Protein AF-A0A371WPW2-F1 (afdb_monomer_lite)

pLDDT: mean 90.24, std 9.12, range [47.0, 97.38]

Foldseek 3Di:
DDDDDPVNVVVVVVVCVVVVVVVVDPQDPDPVSVVVVVCVCVVPVLPDPVSVVVVVVVVVVVVVVVVVVVVD

Secondary structure (DSSP, 8-state):
-----HHHHHHHHHHHHHH-GGGG-----SHHHHHHHHTHHHHHTT-SHHHHHHHHHHHHHHHHHHHHHT--

Sequence (72 aa):
MARWSEARRAGQAARIREWQPWLKSTGPKTAAGKQRVAQNTISHGACSAEMKEIRAYLRAWRRTLRTLQEGD

Radius of gyration: 20.59 Å; chains: 1; bounding box: 37×46×40 Å

Structure (mmCIF, N/CA/C/O backbone):
data_AF-A0A371WPW2-F1
#
_entry.id   AF-A0A371WPW2-F1
#
loop_
_atom_site.group_PDB
_atom_site.id
_atom_site.type_symbol
_atom_site.label_atom_id
_atom_site.label_alt_id
_atom_site.label_comp_id
_atom_site.label_asym_id
_atom_site.label_entity_id
_atom_site.label_seq_id
_atom_site.pdbx_PDB_ins_code
_atom_site.Cartn_x
_atom_site.Cartn_y
_atom_site.Cartn_z
_atom_site.occupancy
_atom_site.B_iso_or_equiv
_atom_site.auth_seq_id
_atom_site.auth_comp_id
_atom_site.auth_asym_id
_atom_site.auth_atom_id
_atom_site.pdbx_PDB_model_num
ATOM 1 N N . MET A 1 1 ? 5.792 22.869 -1.130 1.00 54.34 1 MET A N 1
ATOM 2 C CA . MET A 1 1 ? 5.800 21.657 -1.986 1.00 54.34 1 MET A CA 1
ATOM 3 C C . MET A 1 1 ? 5.307 22.030 -3.377 1.00 54.34 1 MET A C 1
ATOM 5 O O . MET A 1 1 ? 4.264 22.664 -3.474 1.00 54.34 1 MET A O 1
ATOM 9 N N . ALA A 1 2 ? 6.044 21.696 -4.439 1.00 72.50 2 ALA A N 1
ATOM 10 C CA . ALA A 1 2 ? 5.628 22.021 -5.805 1.00 72.50 2 ALA A CA 1
ATOM 11 C C . ALA A 1 2 ? 4.386 21.204 -6.208 1.00 72.50 2 ALA A C 1
ATOM 13 O O . ALA A 1 2 ? 4.371 19.980 -6.080 1.00 72.50 2 ALA A O 1
ATOM 14 N N . ARG A 1 3 ? 3.341 21.880 -6.694 1.00 78.94 3 ARG A N 1
ATOM 15 C CA . ARG A 1 3 ? 2.091 21.255 -7.150 1.00 78.94 3 ARG A CA 1
ATOM 16 C C . ARG A 1 3 ? 2.329 20.539 -8.489 1.00 78.94 3 ARG A C 1
ATOM 18 O O . ARG A 1 3 ? 2.967 21.090 -9.384 1.00 78.94 3 ARG A O 1
ATOM 25 N N . TRP A 1 4 ? 1.833 19.310 -8.642 1.00 85.81 4 TRP A N 1
ATOM 26 C CA . TRP A 1 4 ? 1.918 18.567 -9.907 1.00 85.81 4 TRP A CA 1
ATOM 27 C C . TRP A 1 4 ? 1.043 19.218 -10.98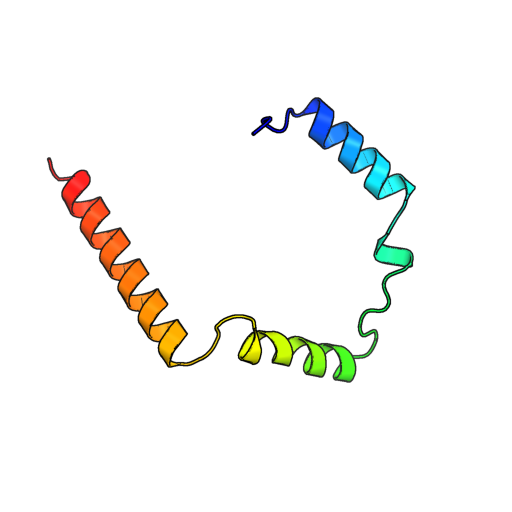4 1.00 85.81 4 TRP A C 1
ATOM 29 O O . TRP A 1 4 ? -0.180 19.032 -10.985 1.00 85.81 4 TRP A O 1
ATOM 39 N N . SER A 1 5 ? 1.671 19.932 -11.919 1.00 92.31 5 SER A N 1
ATOM 40 C CA . SER A 1 5 ? 1.008 20.366 -13.149 1.00 92.31 5 SER A CA 1
ATOM 41 C C . SER A 1 5 ? 0.669 19.170 -14.043 1.00 92.31 5 SER A C 1
ATOM 43 O O . SER A 1 5 ? 1.286 18.102 -13.959 1.00 92.31 5 SER A O 1
ATOM 45 N N . GLU A 1 6 ? -0.319 19.349 -14.915 1.00 93.62 6 GLU A N 1
ATOM 46 C CA . GLU A 1 6 ? -0.755 18.318 -15.863 1.00 93.62 6 GLU A CA 1
ATOM 47 C C . GLU A 1 6 ? 0.342 17.950 -16.859 1.00 93.62 6 GLU A C 1
ATOM 49 O O . GLU A 1 6 ? 0.596 16.768 -17.078 1.00 93.62 6 GLU A O 1
ATOM 54 N N . ALA A 1 7 ? 1.078 18.944 -17.364 1.00 93.19 7 ALA A N 1
ATOM 55 C CA . ALA A 1 7 ? 2.220 18.722 -18.249 1.00 93.19 7 ALA A CA 1
ATOM 56 C C . ALA A 1 7 ? 3.304 17.864 -17.580 1.00 93.19 7 ALA A C 1
ATOM 58 O O . ALA A 1 7 ? 3.851 16.947 -18.194 1.00 93.19 7 ALA A O 1
ATOM 59 N N . ARG A 1 8 ? 3.570 18.093 -16.283 1.00 93.81 8 ARG A N 1
ATOM 60 C CA . ARG A 1 8 ? 4.470 17.219 -15.524 1.00 93.81 8 ARG A CA 1
ATOM 61 C C . ARG A 1 8 ? 3.896 15.806 -15.461 1.00 93.81 8 ARG A C 1
ATOM 63 O O . ARG A 1 8 ? 4.651 14.874 -15.738 1.00 93.81 8 ARG A O 1
ATOM 70 N N . ARG A 1 9 ? 2.596 15.640 -15.135 1.00 93.81 9 ARG A N 1
ATOM 71 C CA . ARG A 1 9 ? 1.888 14.330 -15.069 1.00 93.81 9 ARG A CA 1
ATOM 72 C C . ARG A 1 9 ? 2.050 13.552 -16.361 1.00 93.81 9 ARG A C 1
ATOM 74 O O . ARG A 1 9 ? 2.492 12.407 -16.309 1.00 93.81 9 ARG A O 1
ATOM 81 N N . ALA A 1 10 ? 1.798 14.196 -17.492 1.00 95.19 10 ALA A N 1
ATOM 82 C CA . ALA A 1 10 ? 1.979 13.602 -18.808 1.00 95.19 10 ALA A CA 1
ATOM 83 C C . ALA A 1 10 ? 3.439 13.182 -19.059 1.00 95.19 10 ALA A C 1
ATOM 85 O O . ALA A 1 10 ? 3.687 12.024 -19.394 1.00 95.19 10 ALA A O 1
ATOM 86 N N . GLY A 1 11 ? 4.409 14.072 -18.814 1.00 95.94 11 GLY A N 1
ATOM 87 C CA . GLY A 1 11 ? 5.829 13.786 -19.046 1.00 95.94 11 GLY A CA 1
ATOM 88 C C . GLY A 1 11 ? 6.364 12.620 -18.209 1.00 95.94 11 GLY A C 1
ATOM 89 O O . GLY A 1 11 ? 7.069 11.750 -18.715 1.00 95.94 11 GLY A O 1
ATOM 90 N N . GLN A 1 12 ? 5.984 12.543 -16.935 1.00 95.31 12 GLN A N 1
ATOM 91 C CA . GLN A 1 12 ? 6.381 11.426 -16.072 1.00 95.31 12 GLN A CA 1
ATOM 92 C C . GLN A 1 12 ? 5.675 10.125 -16.459 1.00 95.31 12 GLN A C 1
ATOM 94 O O . GLN A 1 12 ? 6.283 9.059 -16.417 1.00 95.31 12 GLN A O 1
ATOM 99 N N . ALA A 1 13 ? 4.416 10.199 -16.890 1.00 95.38 13 ALA A N 1
ATOM 100 C CA . ALA A 1 13 ? 3.697 9.030 -17.369 1.00 95.38 13 ALA A CA 1
ATOM 101 C C . ALA A 1 13 ? 4.291 8.487 -18.685 1.00 95.38 13 ALA A C 1
ATOM 103 O O . ALA A 1 13 ? 4.267 7.276 -18.897 1.00 95.38 13 ALA A O 1
ATOM 104 N N . ALA A 1 14 ? 4.834 9.344 -19.557 1.00 97.38 14 ALA A N 1
ATOM 105 C CA . ALA A 1 14 ? 5.575 8.918 -20.746 1.00 97.38 14 ALA A CA 1
ATOM 106 C C . ALA A 1 14 ? 6.869 8.177 -20.364 1.00 97.38 14 ALA A C 1
ATOM 108 O O . ALA A 1 14 ? 7.072 7.049 -20.802 1.00 97.38 14 ALA A 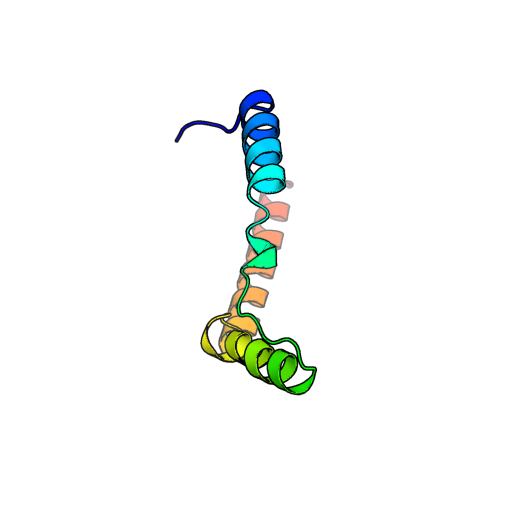O 1
ATOM 109 N N . ARG A 1 15 ? 7.673 8.735 -19.448 1.00 97.12 15 ARG A N 1
ATOM 110 C CA . ARG A 1 15 ? 8.911 8.098 -18.951 1.00 97.12 15 ARG A CA 1
ATOM 111 C C . ARG A 1 15 ? 8.670 6.750 -18.274 1.00 97.12 15 ARG A C 1
ATOM 113 O O . ARG A 1 15 ? 9.402 5.798 -18.503 1.00 97.12 15 ARG A O 1
ATOM 120 N N . ILE A 1 16 ? 7.620 6.636 -17.458 1.00 96.50 16 ILE A N 1
ATOM 121 C CA . ILE A 1 16 ? 7.255 5.360 -16.817 1.00 96.50 16 ILE A CA 1
ATOM 122 C C . ILE A 1 16 ? 6.881 4.303 -17.870 1.00 96.50 16 ILE A C 1
ATOM 124 O O . ILE A 1 16 ? 7.228 3.134 -17.704 1.00 96.50 16 ILE A O 1
ATOM 128 N N . ARG A 1 17 ? 6.203 4.701 -18.957 1.00 96.31 17 ARG A N 1
ATOM 129 C CA . ARG A 1 17 ? 5.878 3.807 -20.083 1.00 96.31 17 ARG A CA 1
ATOM 130 C C . ARG A 1 17 ? 7.092 3.414 -20.912 1.00 96.31 17 ARG A C 1
ATOM 132 O O . ARG A 1 17 ? 7.111 2.309 -21.437 1.00 96.31 17 ARG A O 1
ATOM 139 N N . GLU A 1 18 ? 8.076 4.295 -21.021 1.00 97.00 18 GLU A N 1
ATOM 140 C CA . GLU A 1 18 ? 9.346 4.013 -21.685 1.00 97.00 18 GLU A CA 1
ATOM 141 C C . GLU A 1 18 ? 10.186 3.019 -20.871 1.00 97.00 18 GLU A C 1
ATOM 143 O O . GLU A 1 18 ? 10.629 2.003 -21.393 1.00 97.00 18 GLU A O 1
ATOM 148 N N . TRP A 1 19 ? 10.359 3.264 -19.568 1.00 95.75 19 TRP A N 1
ATOM 149 C CA . TRP A 1 19 ? 11.231 2.444 -18.717 1.00 95.75 19 TRP A CA 1
ATOM 150 C C . TRP A 1 19 ? 10.596 1.132 -18.254 1.00 95.75 19 TRP A C 1
ATOM 152 O O . TRP A 1 19 ? 11.315 0.238 -17.808 1.00 95.75 19 TRP A O 1
ATOM 162 N N . GLN A 1 20 ? 9.265 1.025 -18.323 1.00 95.56 20 GLN A N 1
ATOM 163 C CA . GLN A 1 20 ? 8.482 -0.174 -18.000 1.00 95.56 20 GLN A CA 1
ATOM 164 C C . GLN A 1 20 ? 8.964 -0.901 -16.733 1.00 95.56 20 GLN A C 1
ATOM 166 O O . GLN A 1 20 ? 9.248 -2.101 -16.768 1.00 95.56 20 GLN A O 1
ATOM 171 N N . PRO A 1 21 ? 9.078 -0.210 -15.582 1.00 94.62 21 PRO A N 1
ATOM 172 C CA . PRO A 1 21 ? 9.720 -0.767 -14.389 1.00 94.62 21 PRO A CA 1
ATOM 173 C C . PRO A 1 21 ? 9.055 -2.058 -13.885 1.00 94.62 21 PRO A C 1
ATOM 175 O O . PRO A 1 21 ? 9.710 -2.885 -13.254 1.00 94.62 21 PRO A O 1
ATOM 178 N N . TRP A 1 22 ? 7.774 -2.275 -14.205 1.00 91.75 22 TRP A N 1
ATOM 179 C CA . TRP A 1 22 ? 7.054 -3.510 -13.888 1.00 91.75 22 TRP A CA 1
ATOM 180 C C . TRP A 1 22 ? 7.666 -4.759 -14.537 1.00 91.75 22 TRP A C 1
ATOM 182 O O . TRP A 1 22 ? 7.558 -5.834 -13.954 1.00 91.75 22 TRP A O 1
ATOM 192 N N . LEU A 1 23 ? 8.350 -4.642 -15.684 1.00 93.69 23 LEU A N 1
ATOM 193 C CA . LEU A 1 23 ? 9.038 -5.773 -16.319 1.00 93.69 23 LEU A CA 1
ATOM 194 C C . LEU A 1 23 ? 10.208 -6.297 -15.480 1.00 93.69 23 LEU A C 1
ATOM 196 O O . LEU A 1 23 ? 10.527 -7.481 -15.539 1.00 93.69 23 LEU A O 1
ATOM 200 N N . LYS A 1 24 ? 10.823 -5.432 -14.666 1.00 91.19 24 LYS A N 1
ATOM 201 C CA . LYS A 1 24 ? 11.898 -5.796 -13.731 1.00 91.19 24 LYS A CA 1
ATOM 202 C C . LYS A 1 24 ? 11.374 -6.154 -12.337 1.00 91.19 24 LYS A C 1
ATOM 204 O O . LYS A 1 24 ? 12.165 -6.338 -11.417 1.00 91.19 24 LYS A O 1
ATOM 209 N N . SER A 1 25 ? 10.055 -6.235 -12.150 1.00 87.75 25 SER A N 1
ATOM 210 C CA . SER A 1 25 ? 9.479 -6.569 -10.850 1.00 87.75 25 SER A CA 1
ATOM 211 C C . SER A 1 25 ? 9.810 -8.011 -10.456 1.00 87.75 25 SER A C 1
ATOM 213 O O . SER A 1 25 ? 9.532 -8.960 -11.191 1.00 87.75 25 SER A O 1
ATOM 215 N N . THR A 1 26 ? 10.363 -8.178 -9.257 1.00 89.50 26 THR A N 1
ATOM 216 C CA . THR A 1 26 ? 10.693 -9.474 -8.641 1.00 89.50 26 THR A CA 1
ATOM 217 C C . THR A 1 26 ? 9.585 -9.985 -7.714 1.00 89.50 26 THR A C 1
ATOM 219 O O . THR A 1 26 ? 9.810 -10.870 -6.890 1.00 89.50 26 THR A O 1
ATOM 222 N N . GLY A 1 27 ? 8.374 -9.429 -7.834 1.00 89.12 27 GLY A N 1
ATOM 223 C CA . GLY A 1 27 ? 7.226 -9.806 -7.013 1.00 89.12 27 GLY A CA 1
ATOM 224 C C . GLY A 1 27 ? 6.772 -11.264 -7.199 1.00 89.12 27 GLY A C 1
ATOM 225 O O . GLY A 1 27 ? 7.170 -11.945 -8.151 1.00 89.12 27 GLY A O 1
ATOM 226 N N . PRO A 1 28 ? 5.904 -11.769 -6.305 1.00 94.06 28 PRO A N 1
ATOM 227 C CA . PRO A 1 28 ? 5.447 -13.154 -6.348 1.00 94.06 28 PRO A CA 1
ATOM 228 C C . PRO A 1 28 ? 4.632 -13.456 -7.617 1.00 94.06 28 PRO A C 1
ATOM 230 O O . PRO A 1 28 ? 3.562 -12.887 -7.842 1.00 94.06 28 PRO A O 1
ATOM 233 N N . LYS A 1 29 ? 5.111 -14.410 -8.425 1.00 91.94 29 LYS A N 1
ATOM 234 C CA . LYS A 1 29 ? 4.442 -14.853 -9.665 1.00 91.94 29 LYS A CA 1
ATOM 235 C C . LYS A 1 29 ? 3.421 -15.977 -9.448 1.00 91.94 29 LYS A C 1
ATOM 237 O O . LYS A 1 29 ? 2.547 -16.175 -10.285 1.00 91.94 29 LYS A O 1
ATOM 242 N N . THR A 1 30 ? 3.494 -16.685 -8.321 1.00 95.12 30 THR A N 1
ATOM 243 C CA . THR A 1 30 ? 2.624 -17.829 -8.001 1.00 95.12 30 THR A CA 1
ATOM 244 C C . THR A 1 30 ? 1.484 -17.442 -7.061 1.00 95.12 30 THR A C 1
ATOM 246 O O . THR A 1 30 ? 1.596 -16.482 -6.295 1.00 95.12 30 THR A O 1
ATOM 249 N N . ALA A 1 31 ? 0.391 -18.213 -7.072 1.00 95.81 31 ALA A N 1
ATOM 250 C CA . ALA A 1 31 ? -0.733 -18.016 -6.151 1.00 95.81 31 ALA A CA 1
ATOM 251 C C . ALA A 1 31 ? -0.289 -18.087 -4.677 1.00 95.81 31 ALA A C 1
ATOM 253 O O . ALA A 1 31 ? -0.600 -17.187 -3.900 1.00 95.81 31 ALA A O 1
ATOM 254 N N . ALA A 1 32 ? 0.531 -19.083 -4.324 1.00 96.19 32 ALA A N 1
ATOM 255 C CA . ALA A 1 32 ? 1.095 -19.224 -2.981 1.00 96.19 32 ALA A CA 1
ATOM 256 C C . ALA A 1 32 ? 1.982 -18.029 -2.586 1.00 96.19 32 ALA A C 1
ATOM 258 O O . ALA A 1 32 ? 1.899 -17.523 -1.467 1.00 96.19 32 ALA A O 1
ATOM 259 N N . GLY A 1 33 ? 2.805 -17.525 -3.514 1.00 95.06 33 GLY A N 1
ATOM 260 C CA . GLY A 1 33 ? 3.622 -16.336 -3.272 1.00 95.06 33 GLY A CA 1
ATOM 261 C C . GLY A 1 33 ? 2.772 -15.089 -3.018 1.00 95.06 33 GLY A C 1
ATOM 262 O O . GLY A 1 33 ? 3.070 -14.314 -2.110 1.00 95.06 33 GLY A O 1
ATOM 263 N N . LYS A 1 34 ? 1.685 -14.911 -3.780 1.00 94.38 34 LYS A N 1
ATOM 264 C CA . LYS A 1 34 ? 0.744 -13.798 -3.591 1.00 94.38 34 LYS A CA 1
ATOM 265 C C . LYS A 1 34 ? 0.031 -13.893 -2.242 1.00 94.38 34 LYS A C 1
ATOM 267 O O . LYS A 1 34 ? -0.053 -12.891 -1.541 1.00 94.38 34 LYS A O 1
ATOM 272 N N . GLN A 1 35 ? -0.413 -15.089 -1.851 1.00 94.00 35 GLN A N 1
ATOM 273 C CA . GLN A 1 35 ? -1.030 -15.326 -0.542 1.00 94.00 35 GLN A CA 1
ATOM 274 C C . GLN A 1 35 ? -0.079 -15.001 0.610 1.00 94.00 35 GLN A C 1
ATOM 276 O O . GLN A 1 35 ? -0.499 -14.375 1.580 1.00 94.00 35 GLN A O 1
ATOM 281 N N . ARG A 1 36 ? 1.203 -15.368 0.491 1.00 92.69 36 ARG A N 1
ATOM 282 C CA . ARG A 1 36 ? 2.216 -15.037 1.499 1.00 92.69 36 ARG A CA 1
ATOM 283 C C . ARG A 1 36 ? 2.409 -13.529 1.628 1.00 92.69 36 ARG A C 1
ATOM 285 O O . ARG A 1 36 ? 2.340 -13.007 2.733 1.00 92.69 36 ARG A O 1
ATOM 292 N N . VAL A 1 37 ? 2.602 -12.823 0.512 1.00 91.44 37 VAL A N 1
ATOM 293 C CA . VAL A 1 37 ? 2.803 -11.362 0.534 1.00 91.44 37 VAL A CA 1
ATOM 294 C C . VAL A 1 37 ? 1.556 -10.617 1.025 1.00 91.44 37 VAL A C 1
ATOM 296 O O . VAL A 1 37 ? 1.695 -9.590 1.683 1.00 91.44 37 VAL A O 1
ATOM 299 N N . ALA A 1 38 ? 0.349 -11.146 0.799 1.00 89.25 38 ALA A N 1
ATOM 300 C CA . ALA A 1 38 ? -0.884 -10.569 1.342 1.00 89.25 38 ALA A CA 1
ATOM 301 C C . ALA A 1 38 ? -0.909 -10.531 2.884 1.00 89.25 38 ALA A C 1
ATOM 303 O O . ALA A 1 38 ? -1.543 -9.651 3.464 1.00 89.25 38 ALA A O 1
ATOM 304 N N . GLN A 1 39 ? -0.182 -11.427 3.559 1.00 88.94 39 GLN A N 1
ATOM 305 C CA . GLN A 1 39 ? -0.101 -11.422 5.023 1.00 88.94 39 GLN A CA 1
ATOM 306 C C . GLN A 1 39 ? 0.714 -10.246 5.575 1.00 88.94 39 GLN A C 1
ATOM 308 O O . GLN A 1 39 ? 0.468 -9.823 6.703 1.00 88.94 39 GLN A O 1
ATOM 313 N N . ASN A 1 40 ? 1.610 -9.636 4.787 1.00 88.75 40 ASN A N 1
ATOM 314 C CA . ASN A 1 40 ? 2.406 -8.481 5.236 1.00 88.75 40 ASN A CA 1
ATOM 315 C C . ASN A 1 40 ? 1.524 -7.292 5.657 1.00 88.75 40 ASN A C 1
ATOM 317 O O . ASN A 1 40 ? 1.923 -6.471 6.485 1.00 88.75 40 ASN A O 1
ATOM 321 N N . THR A 1 41 ? 0.306 -7.203 5.118 1.00 84.81 41 THR A N 1
ATOM 322 C CA . THR A 1 41 ? -0.687 -6.194 5.497 1.00 84.81 41 THR A CA 1
ATOM 323 C C . THR A 1 41 ? -1.148 -6.341 6.951 1.00 84.81 41 THR A C 1
ATOM 325 O O . THR A 1 41 ? -1.495 -5.343 7.579 1.00 84.81 41 THR A O 1
ATOM 328 N N . ILE A 1 42 ? -1.117 -7.545 7.523 1.00 83.50 42 ILE A N 1
ATOM 329 C CA . ILE A 1 42 ? -1.459 -7.757 8.935 1.00 83.50 42 ILE A CA 1
ATOM 330 C C . ILE A 1 42 ? -0.402 -7.098 9.826 1.00 83.50 42 ILE A C 1
ATOM 332 O O . ILE A 1 42 ? -0.758 -6.308 10.699 1.00 83.50 42 ILE A O 1
ATOM 336 N N . SER A 1 43 ? 0.880 -7.343 9.545 1.00 82.19 43 SER A N 1
ATOM 337 C CA . SER A 1 43 ? 2.002 -6.821 10.335 1.00 82.19 43 SER A CA 1
ATOM 338 C C . SER A 1 43 ? 2.250 -5.324 10.135 1.00 82.19 43 SER A C 1
ATOM 340 O O . SER A 1 43 ? 2.485 -4.609 11.102 1.00 82.19 43 SER A O 1
ATOM 342 N N . HIS A 1 44 ? 2.189 -4.825 8.896 1.00 84.12 44 HIS A N 1
ATOM 343 C CA . HIS A 1 44 ? 2.582 -3.442 8.574 1.00 84.12 44 HIS A CA 1
ATOM 344 C C . HIS A 1 44 ? 1.433 -2.559 8.084 1.00 84.12 44 HIS A C 1
ATOM 346 O O . HIS A 1 44 ? 1.537 -1.337 8.102 1.00 84.12 44 HIS A O 1
ATOM 352 N N . GLY A 1 45 ? 0.319 -3.148 7.655 1.00 82.88 45 GLY A N 1
ATOM 353 C CA . GLY A 1 45 ? -0.850 -2.412 7.160 1.00 82.88 45 GLY A CA 1
ATOM 354 C C . GLY A 1 45 ? -1.793 -1.949 8.267 1.00 82.88 45 GLY A C 1
ATOM 355 O O . GLY A 1 45 ? -2.918 -1.537 7.979 1.00 82.88 45 GLY A O 1
ATOM 356 N N . ALA A 1 46 ? -1.369 -2.058 9.529 1.00 85.88 46 ALA A N 1
ATOM 357 C CA . ALA A 1 46 ? -2.156 -1.688 10.694 1.00 85.88 46 ALA A CA 1
ATOM 358 C C . ALA A 1 46 ? -3.535 -2.389 10.680 1.00 85.88 46 ALA A C 1
ATOM 360 O O . ALA A 1 46 ? -4.572 -1.786 10.943 1.00 85.88 46 ALA A O 1
ATOM 361 N N . CYS A 1 47 ? -3.586 -3.661 10.283 1.00 85.94 47 CYS A N 1
ATOM 362 C CA . CYS A 1 47 ? -4.837 -4.415 10.136 1.00 85.94 47 CYS A CA 1
ATOM 363 C C . CYS A 1 47 ? -5.219 -5.230 11.379 1.00 85.94 47 CYS A C 1
ATOM 365 O O . CYS A 1 47 ? -6.140 -6.048 11.296 1.00 85.94 47 CYS A O 1
ATOM 367 N N . SER A 1 48 ? -4.561 -4.977 12.516 1.00 87.94 48 SER A N 1
ATOM 368 C CA . SER A 1 48 ? -4.930 -5.559 13.808 1.00 87.94 48 SER A CA 1
ATOM 369 C C . SER A 1 48 ? -6.359 -5.176 14.213 1.00 87.94 48 SER A C 1
ATOM 371 O O . SER A 1 48 ? -6.936 -4.216 13.681 1.00 87.94 48 SER A O 1
ATOM 373 N N . ALA A 1 49 ? -6.946 -5.950 15.126 1.00 89.00 49 ALA A N 1
ATOM 374 C CA . ALA A 1 49 ? -8.291 -5.695 15.632 1.00 89.00 49 ALA A CA 1
ATOM 375 C C . ALA A 1 49 ? -8.369 -4.318 16.310 1.00 89.00 49 ALA A C 1
ATOM 377 O O . ALA A 1 49 ? -9.215 -3.505 15.941 1.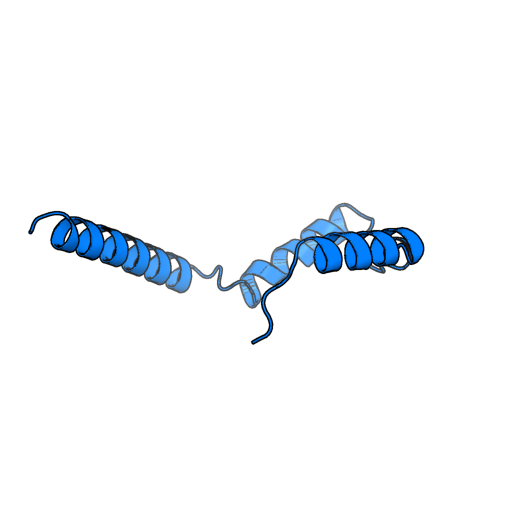00 89.00 49 ALA A O 1
ATOM 378 N N . GLU A 1 50 ? -7.397 -4.000 17.164 1.00 91.00 50 GLU A N 1
ATOM 379 C CA . GLU A 1 50 ? -7.322 -2.731 17.894 1.00 91.00 50 GLU A CA 1
ATOM 380 C C . GLU A 1 50 ? -7.265 -1.546 16.922 1.00 91.00 50 GLU A C 1
ATOM 382 O O . GLU A 1 50 ? -7.989 -0.561 17.052 1.00 91.00 50 GLU A O 1
ATOM 387 N N . MET A 1 51 ? -6.461 -1.652 15.861 1.00 92.62 51 MET A N 1
ATOM 388 C CA . MET A 1 51 ? -6.371 -0.580 14.875 1.00 92.62 51 MET A CA 1
ATOM 389 C C . MET A 1 51 ? -7.646 -0.447 14.026 1.00 92.62 51 MET A C 1
ATOM 391 O O . ME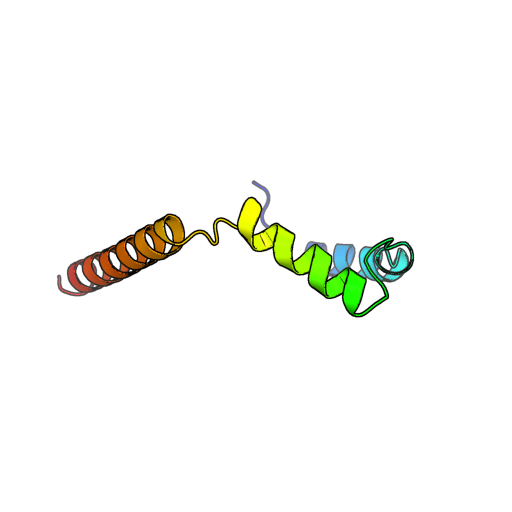T A 1 51 ? -7.992 0.650 13.574 1.00 92.62 51 MET A O 1
ATOM 395 N N . LYS A 1 52 ? -8.368 -1.546 13.767 1.00 91.19 52 LYS A N 1
ATOM 396 C CA . LYS A 1 52 ? -9.686 -1.477 13.111 1.00 91.19 52 LYS A CA 1
ATOM 397 C C . LYS A 1 52 ? -10.680 -0.707 13.976 1.00 91.19 52 LYS A C 1
ATOM 399 O O . LYS A 1 52 ? -11.375 0.147 13.425 1.00 91.19 52 LYS A O 1
ATOM 404 N N . GLU A 1 53 ? -10.689 -0.942 15.283 1.00 95.69 53 GLU A N 1
ATOM 405 C CA . GLU A 1 53 ? -11.534 -0.212 16.233 1.00 95.69 53 GLU A CA 1
ATOM 406 C C . GLU A 1 53 ? -11.173 1.271 16.282 1.00 95.69 53 GLU A C 1
ATOM 408 O O . GLU A 1 53 ? -12.039 2.115 16.052 1.00 95.69 53 GLU A O 1
ATOM 413 N N . ILE A 1 54 ? -9.889 1.605 16.447 1.00 95.50 54 ILE A N 1
ATOM 414 C CA . ILE A 1 54 ? -9.414 2.999 16.444 1.00 95.50 54 ILE A CA 1
ATOM 415 C C . ILE A 1 54 ? -9.865 3.720 15.167 1.00 95.50 54 ILE A C 1
ATOM 417 O O . ILE A 1 54 ? -10.415 4.821 15.219 1.00 95.50 54 ILE A O 1
ATOM 421 N N . ARG A 1 55 ? -9.705 3.092 13.994 1.00 94.25 55 ARG A N 1
ATOM 422 C CA . ARG A 1 55 ? -10.183 3.674 12.730 1.00 94.25 55 ARG A CA 1
ATOM 423 C C . ARG A 1 55 ? -11.695 3.856 12.693 1.00 94.25 55 ARG A C 1
ATOM 425 O O . ARG A 1 55 ? -12.151 4.838 12.107 1.00 94.25 55 ARG A O 1
ATOM 432 N N . ALA A 1 56 ? -12.466 2.919 13.239 1.00 95.69 56 ALA A N 1
ATOM 433 C CA . ALA A 1 56 ? -13.919 3.032 13.300 1.00 95.69 56 ALA A CA 1
ATOM 434 C C . ALA A 1 56 ? -14.332 4.233 14.162 1.00 95.69 56 ALA A C 1
ATOM 436 O O . ALA A 1 56 ? -15.096 5.075 13.685 1.00 95.69 56 ALA A O 1
ATOM 437 N N . TYR A 1 57 ? -13.733 4.381 15.348 1.00 97.12 57 TYR A N 1
ATOM 438 C CA . TYR A 1 57 ? -13.944 5.537 16.219 1.00 97.12 57 TYR A CA 1
ATOM 439 C C . TYR A 1 57 ? -13.587 6.850 15.522 1.00 97.12 57 TYR A C 1
ATOM 441 O O . TYR A 1 57 ? -14.418 7.750 15.449 1.00 97.12 57 TYR A O 1
ATOM 449 N N . LEU A 1 58 ? -12.396 6.959 14.926 1.00 97.00 58 LEU A N 1
ATOM 450 C CA . LEU A 1 58 ? -11.972 8.182 14.233 1.00 97.00 58 LEU A CA 1
ATOM 451 C C . LEU A 1 58 ? -12.890 8.546 13.054 1.00 97.00 58 LEU A C 1
ATOM 453 O O . LEU A 1 58 ? -13.126 9.725 12.783 1.00 97.00 58 LEU A O 1
ATOM 457 N N . ARG A 1 59 ? -13.428 7.548 12.342 1.00 96.12 59 ARG A N 1
ATOM 458 C CA . ARG A 1 59 ? -14.414 7.771 11.273 1.00 96.12 59 ARG A CA 1
ATOM 459 C C . ARG A 1 59 ? -15.743 8.271 11.826 1.00 96.12 59 ARG A C 1
ATOM 461 O O . ARG A 1 59 ? -16.324 9.159 11.208 1.00 96.12 59 ARG A O 1
ATOM 468 N N . ALA A 1 60 ? -16.212 7.716 12.943 1.00 96.75 60 ALA A N 1
ATOM 469 C CA . ALA A 1 60 ? -17.425 8.175 13.612 1.00 96.75 60 ALA A CA 1
ATOM 470 C C . ALA A 1 60 ? -17.266 9.629 14.074 1.00 96.75 60 ALA A C 1
ATOM 472 O O . ALA A 1 60 ? -18.039 10.482 13.652 1.00 96.75 60 ALA A O 1
ATOM 473 N N . TRP A 1 61 ? -16.182 9.937 14.790 1.00 96.44 61 TRP A N 1
ATOM 474 C CA . TRP A 1 61 ? -15.849 11.297 15.220 1.00 96.44 61 TRP A CA 1
ATOM 475 C C . TRP A 1 61 ? -15.794 12.291 14.059 1.00 96.44 61 TRP A C 1
ATOM 477 O O . TRP A 1 61 ? -16.399 13.357 14.127 1.00 96.44 61 TRP A O 1
ATOM 487 N N . ARG A 1 62 ? -15.134 11.934 12.950 1.00 96.06 62 ARG A N 1
ATOM 488 C CA . ARG A 1 62 ? -15.079 12.793 11.756 1.00 96.06 62 ARG A CA 1
ATOM 489 C C . ARG A 1 62 ? -16.463 13.086 11.172 1.00 96.06 62 ARG A C 1
ATOM 491 O O . ARG A 1 62 ? -16.658 14.166 10.623 1.00 96.06 62 ARG A O 1
ATOM 498 N N . ARG A 1 63 ? -17.393 12.128 11.228 1.00 94.56 63 ARG A N 1
ATOM 499 C CA . ARG A 1 63 ? -18.772 12.335 10.763 1.00 94.56 63 ARG A CA 1
ATOM 500 C C . ARG A 1 63 ? -19.501 13.299 11.691 1.00 94.56 63 ARG A C 1
ATOM 502 O O . ARG A 1 63 ? -20.049 14.269 11.194 1.00 94.56 63 ARG A O 1
ATOM 509 N N . THR A 1 64 ? -19.420 13.082 13.001 1.00 95.12 64 THR A N 1
ATOM 510 C CA . THR A 1 64 ? -20.053 13.950 14.003 1.00 95.12 64 THR A CA 1
ATOM 511 C C . THR A 1 64 ? -19.552 15.390 13.917 1.00 95.12 64 THR A C 1
ATOM 513 O O . THR A 1 64 ? -20.342 16.324 13.913 1.00 95.12 64 THR A O 1
ATOM 516 N N . LEU A 1 65 ? -18.239 15.594 13.790 1.00 95.00 65 LEU A N 1
ATOM 517 C CA . LEU A 1 65 ? -17.680 16.942 13.652 1.00 95.00 65 LEU A CA 1
ATOM 518 C C . LEU A 1 65 ? -18.178 17.647 12.387 1.00 95.00 65 LEU A C 1
ATOM 520 O O . LEU A 1 65 ? -18.443 18.841 12.420 1.00 95.00 65 LEU A O 1
ATOM 524 N N . ARG A 1 66 ? -18.351 16.905 11.288 1.00 93.06 66 ARG A N 1
ATOM 525 C CA . ARG A 1 66 ? -18.887 17.457 10.042 1.00 93.06 66 ARG A CA 1
ATOM 526 C C . ARG A 1 66 ? -20.343 17.878 10.185 1.00 93.06 66 ARG A C 1
ATOM 528 O O . ARG A 1 66 ? -20.678 18.978 9.781 1.00 93.06 66 ARG A O 1
ATOM 535 N N . THR A 1 67 ? -21.178 17.037 10.794 1.00 91.94 67 THR A N 1
ATOM 536 C CA . THR A 1 67 ? -22.593 17.372 11.009 1.00 91.94 67 THR A CA 1
ATOM 537 C C . THR A 1 67 ? -22.766 18.576 11.928 1.00 91.94 67 THR A C 1
ATOM 539 O O . THR A 1 67 ? -23.696 19.342 11.738 1.00 91.94 67 THR A O 1
ATOM 542 N N . LEU A 1 68 ? -21.8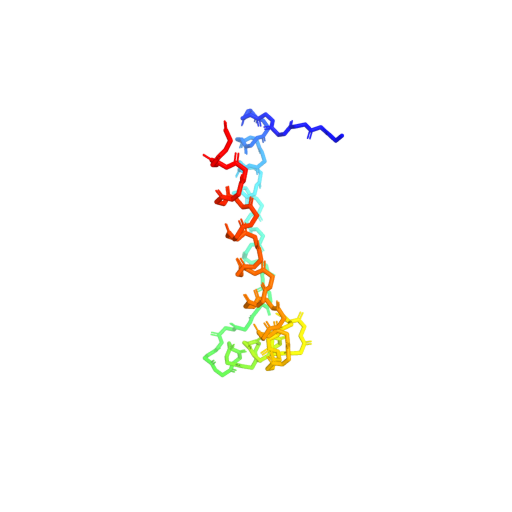71 18.752 12.907 1.00 91.75 68 LEU A N 1
ATOM 543 C CA . LEU A 1 68 ? -21.880 19.929 13.777 1.00 91.75 68 LEU A CA 1
ATOM 544 C C . LEU A 1 68 ? -21.414 21.193 13.039 1.00 91.75 68 LEU A C 1
ATOM 546 O O . LEU A 1 68 ? -21.973 22.250 13.266 1.00 91.75 68 LEU A O 1
ATOM 550 N N . GLN A 1 69 ? -20.433 21.088 12.135 1.00 86.06 69 GLN A N 1
ATOM 551 C CA . GLN A 1 69 ? -19.978 22.223 11.317 1.00 86.06 69 GLN A CA 1
ATOM 552 C C . GLN A 1 69 ? -20.963 22.639 10.217 1.00 86.06 69 GLN A C 1
ATOM 554 O O . GLN A 1 69 ? -20.922 23.780 9.781 1.00 86.06 69 GLN A O 1
ATOM 559 N N . GLU A 1 70 ? -21.784 21.714 9.720 1.00 79.50 70 GLU A N 1
ATOM 560 C CA . GLU A 1 70 ? -22.815 21.979 8.703 1.00 79.50 70 GLU A CA 1
ATOM 561 C C . GLU A 1 70 ? -24.152 22.436 9.327 1.00 79.50 70 GLU A C 1
ATOM 563 O O . GLU A 1 70 ? -25.086 22.748 8.593 1.00 79.50 70 GLU A O 1
ATOM 568 N N . GLY A 1 71 ? -24.255 22.421 10.662 1.00 60.75 71 GLY A N 1
ATOM 569 C CA . GLY A 1 71 ? -25.461 22.743 11.432 1.00 60.75 71 GLY A CA 1
ATOM 570 C C . GLY A 1 71 ? -25.485 24.134 12.082 1.00 60.75 71 GLY A C 1
ATOM 571 O O . GLY A 1 71 ? -26.410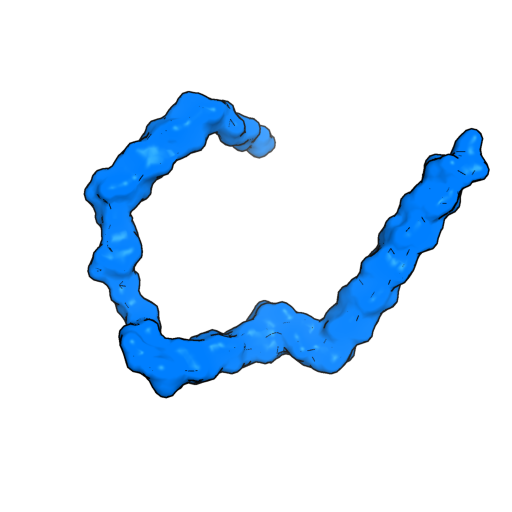 24.386 12.850 1.00 60.75 71 GLY A O 1
ATOM 572 N N . ASP A 1 72 ? -24.510 24.992 11.770 1.00 47.00 72 ASP A N 1
ATOM 573 C CA . ASP A 1 72 ? -24.477 26.444 12.040 1.00 47.00 72 ASP A CA 1
ATOM 574 C C . ASP A 1 72 ? -24.621 27.220 10.714 1.00 47.00 72 ASP A C 1
ATOM 576 O O . ASP A 1 72 ? -25.157 28.353 10.735 1.00 47.00 72 ASP A O 1
#